Protein AF-A0A1J4WRI3-F1 (afdb_monomer_lite)

Secondary structure (DSSP, 8-state):
-------------HHHHHHHHHHHHHHHHHHHHHHTS--TTSHHHHS-HHHHHHHHHTT----HHHHHTSHHHHHS---S--------S-SSTTS--

Radius of gyration: 37.45 Å; chains: 1; bounding box: 74×36×110 Å

Structure (mmCIF, N/CA/C/O backbone):
data_AF-A0A1J4WRI3-F1
#
_entry.id   AF-A0A1J4WRI3-F1
#
loop_
_atom_site.group_PDB
_atom_site.id
_atom_site.type_symbol
_atom_site.label_atom_id
_atom_site.label_alt_id
_atom_site.label_comp_id
_atom_site.label_asym_id
_atom_site.label_entity_id
_atom_site.label_seq_id
_atom_site.pdbx_PDB_ins_code
_atom_site.Cartn_x
_atom_site.Cartn_y
_atom_site.Cartn_z
_atom_site.occupancy
_atom_site.B_iso_or_equiv
_atom_site.auth_seq_id
_atom_site.auth_comp_id
_atom_site.auth_asym_id
_atom_site.auth_atom_id
_atom_site.pdbx_PDB_model_num
ATOM 1 N N . MET A 1 1 ? 26.954 -19.024 -70.236 1.00 43.47 1 MET A N 1
ATOM 2 C CA . MET A 1 1 ? 27.066 -17.780 -69.443 1.00 43.47 1 MET A CA 1
ATOM 3 C C . MET A 1 1 ? 26.311 -17.996 -68.148 1.00 43.47 1 MET A C 1
ATOM 5 O O . MET A 1 1 ? 25.157 -18.393 -68.219 1.00 43.47 1 MET A O 1
ATOM 9 N N . ALA A 1 2 ? 26.960 -17.812 -67.002 1.00 55.25 2 ALA A N 1
ATOM 10 C CA . ALA A 1 2 ? 26.303 -17.873 -65.700 1.00 55.25 2 ALA A CA 1
ATOM 11 C C . ALA A 1 2 ? 26.062 -16.440 -65.216 1.00 55.25 2 ALA A C 1
ATOM 13 O O . ALA A 1 2 ? 26.987 -15.630 -65.225 1.00 55.25 2 ALA A O 1
ATOM 14 N N . ILE A 1 3 ? 24.820 -16.128 -64.850 1.00 59.22 3 ILE A N 1
ATOM 15 C CA . ILE A 1 3 ? 24.453 -14.857 -64.225 1.00 59.22 3 ILE A CA 1
ATOM 16 C C . ILE A 1 3 ? 24.696 -15.037 -62.729 1.00 59.22 3 ILE A C 1
ATOM 18 O O . ILE A 1 3 ? 24.040 -15.856 -62.089 1.00 59.22 3 ILE A O 1
ATOM 22 N N . ILE A 1 4 ? 25.673 -14.312 -62.192 1.00 62.62 4 ILE A N 1
ATOM 23 C CA . ILE A 1 4 ? 25.920 -14.243 -60.754 1.00 62.62 4 ILE A CA 1
ATOM 24 C C . ILE A 1 4 ? 24.988 -13.157 -60.226 1.00 62.62 4 ILE A C 1
ATOM 26 O O . ILE A 1 4 ? 25.172 -11.978 -60.516 1.00 62.62 4 ILE A O 1
ATOM 30 N N . VAL A 1 5 ? 23.944 -13.569 -59.512 1.00 68.19 5 VAL A N 1
ATOM 31 C CA . VAL A 1 5 ? 23.080 -12.656 -58.764 1.00 68.19 5 VAL A CA 1
ATOM 32 C C . VAL A 1 5 ? 23.742 -12.454 -57.407 1.00 68.19 5 VAL A C 1
ATOM 34 O O . VAL A 1 5 ? 23.685 -13.328 -56.546 1.00 68.19 5 VAL A O 1
ATOM 37 N N . GLU A 1 6 ? 24.431 -11.329 -57.237 1.00 63.41 6 GLU A N 1
ATOM 38 C CA . GLU A 1 6 ? 24.877 -10.887 -55.919 1.00 63.41 6 GLU A CA 1
ATOM 39 C C . GLU A 1 6 ? 23.654 -10.367 -55.158 1.00 63.41 6 GLU A C 1
ATOM 41 O O . GLU A 1 6 ? 23.109 -9.311 -55.468 1.00 63.41 6 GLU A O 1
ATOM 46 N N . GLU A 1 7 ? 23.181 -11.136 -54.176 1.00 64.38 7 GLU A N 1
ATOM 47 C CA . GLU A 1 7 ? 22.199 -10.640 -53.215 1.00 64.38 7 GLU A CA 1
ATOM 48 C C . GLU A 1 7 ? 22.813 -9.474 -52.434 1.00 64.38 7 GLU A C 1
ATOM 50 O O . GLU A 1 7 ? 23.791 -9.646 -51.696 1.00 64.38 7 GLU A O 1
ATOM 55 N N . GLU A 1 8 ? 22.214 -8.288 -52.553 1.00 62.84 8 GLU A N 1
ATOM 56 C CA . GLU A 1 8 ? 22.490 -7.172 -51.656 1.00 62.84 8 GLU A CA 1
ATOM 57 C C . GLU A 1 8 ? 22.106 -7.579 -50.230 1.00 62.84 8 GLU A C 1
ATOM 59 O O . GLU A 1 8 ? 20.969 -7.433 -49.776 1.00 62.84 8 GLU A O 1
ATOM 64 N N . LYS A 1 9 ? 23.075 -8.110 -49.482 1.00 65.31 9 LYS A N 1
ATOM 65 C CA . LYS A 1 9 ? 22.927 -8.306 -48.042 1.00 65.31 9 LYS A CA 1
ATOM 66 C C . LYS A 1 9 ? 22.794 -6.928 -47.416 1.00 65.31 9 LYS A C 1
ATOM 68 O O . LYS A 1 9 ? 23.802 -6.266 -47.170 1.00 65.31 9 LYS A O 1
ATOM 73 N N . LYS A 1 10 ? 21.556 -6.506 -47.144 1.00 66.25 10 LYS A N 1
ATOM 74 C CA . LYS A 1 10 ? 21.256 -5.316 -46.346 1.00 66.25 10 LYS A CA 1
ATOM 75 C C . LYS A 1 10 ? 21.950 -5.475 -44.993 1.00 66.25 10 LYS A C 1
ATOM 77 O O . LYS A 1 10 ? 21.466 -6.175 -44.105 1.00 66.25 10 LYS A O 1
ATOM 82 N N . ARG A 1 11 ? 23.137 -4.884 -44.859 1.00 70.00 11 ARG A N 1
ATOM 83 C CA . ARG A 1 11 ? 23.903 -4.899 -43.615 1.00 70.00 11 ARG A CA 1
ATOM 84 C C . ARG A 1 11 ? 23.180 -3.971 -42.658 1.00 70.00 11 ARG A C 1
ATOM 86 O O . ARG A 1 11 ? 23.315 -2.758 -42.762 1.00 70.00 11 ARG A O 1
ATOM 93 N N . ILE A 1 12 ? 22.377 -4.545 -41.768 1.00 74.88 12 ILE A N 1
ATOM 94 C CA . ILE A 1 12 ? 21.799 -3.790 -40.661 1.00 74.88 12 ILE A CA 1
ATOM 95 C C . ILE A 1 12 ? 22.968 -3.193 -39.882 1.00 74.88 12 ILE A C 1
ATOM 97 O O . ILE A 1 12 ? 23.862 -3.914 -39.427 1.00 74.88 12 ILE A O 1
ATOM 101 N N . SER A 1 13 ? 22.991 -1.868 -39.787 1.00 83.62 13 SER A N 1
ATOM 102 C CA . SER A 1 13 ? 24.039 -1.178 -39.056 1.00 83.62 13 SER A CA 1
ATOM 103 C C . SER A 1 13 ? 23.820 -1.401 -37.563 1.00 83.62 13 SER A C 1
ATOM 105 O O . SER A 1 13 ? 22.754 -1.105 -37.026 1.00 83.62 13 SER A O 1
ATOM 107 N N . TRP A 1 14 ? 24.841 -1.888 -36.859 1.00 87.94 14 TRP A N 1
ATOM 108 C CA . TRP A 1 14 ? 24.812 -2.009 -35.395 1.00 87.94 14 TRP A CA 1
ATOM 109 C C . TRP A 1 14 ? 24.508 -0.670 -34.707 1.00 87.94 14 TRP A C 1
ATOM 111 O O . TRP A 1 14 ? 23.924 -0.639 -33.622 1.00 87.94 14 TRP A O 1
ATOM 121 N N . PHE A 1 15 ? 24.844 0.440 -35.368 1.00 90.12 15 PHE A N 1
ATOM 122 C CA . PHE A 1 15 ? 24.484 1.778 -34.922 1.00 90.12 15 PHE A CA 1
ATOM 123 C C . PHE A 1 15 ? 22.965 2.002 -34.933 1.00 90.12 15 PHE A C 1
ATOM 125 O O . PHE A 1 15 ? 22.415 2.471 -33.941 1.00 90.12 15 PHE A O 1
ATOM 132 N N . GLU A 1 16 ? 22.268 1.597 -36.000 1.00 89.69 16 GLU A N 1
ATOM 133 C CA . GLU A 1 16 ? 20.805 1.717 -36.101 1.00 89.69 16 GLU A CA 1
ATOM 134 C C . GLU A 1 16 ? 20.102 0.911 -35.006 1.00 89.69 16 GLU A C 1
ATOM 136 O O . GLU A 1 16 ? 19.201 1.421 -34.341 1.00 89.69 16 GLU A O 1
ATOM 141 N N . ILE A 1 17 ? 20.566 -0.317 -34.752 1.00 92.94 17 ILE A N 1
ATOM 142 C CA . ILE A 1 17 ? 20.044 -1.159 -33.665 1.00 92.94 17 ILE A CA 1
ATOM 143 C C . ILE A 1 17 ? 20.213 -0.455 -32.312 1.00 92.94 17 ILE A C 1
ATOM 145 O O . ILE A 1 17 ? 19.280 -0.406 -31.511 1.00 92.94 17 ILE A O 1
ATOM 149 N N . THR A 1 18 ? 21.387 0.126 -32.066 1.00 95.56 18 THR A N 1
ATOM 150 C CA . THR A 1 18 ? 21.690 0.809 -30.800 1.00 95.56 18 THR A CA 1
ATOM 151 C C . THR A 1 18 ? 20.788 2.024 -30.587 1.00 95.56 18 THR A C 1
ATOM 153 O O . THR A 1 18 ? 20.270 2.223 -29.489 1.00 95.56 18 THR A O 1
ATOM 156 N N . VAL A 1 19 ? 20.545 2.804 -31.643 1.00 96.00 19 VAL A N 1
ATOM 157 C CA . VAL A 1 19 ? 19.641 3.961 -31.598 1.00 96.00 19 VAL A CA 1
ATOM 158 C C . VAL A 1 19 ? 18.211 3.525 -31.278 1.00 96.00 19 VAL A C 1
ATOM 160 O O . VAL A 1 19 ? 17.578 4.110 -30.400 1.00 96.00 19 VAL A O 1
ATOM 163 N N . VAL A 1 20 ? 17.711 2.468 -31.923 1.00 96.56 20 VAL A N 1
ATOM 164 C CA . VAL A 1 20 ? 16.364 1.941 -31.651 1.00 96.56 20 VAL A CA 1
ATOM 165 C C . VAL A 1 20 ? 16.235 1.473 -30.198 1.00 96.56 20 VAL A C 1
ATOM 167 O O . VAL A 1 20 ? 15.255 1.805 -29.531 1.00 96.56 20 VAL A O 1
ATOM 170 N N . ILE A 1 21 ? 17.237 0.764 -29.673 1.00 97.12 21 ILE A N 1
ATOM 171 C CA . ILE A 1 21 ? 17.252 0.317 -28.271 1.00 97.12 21 ILE A CA 1
ATOM 172 C C . ILE A 1 21 ? 17.256 1.513 -27.312 1.00 97.12 21 ILE A C 1
ATOM 174 O O . ILE A 1 21 ? 16.507 1.513 -26.334 1.00 97.12 21 ILE A O 1
ATOM 178 N N . ALA A 1 22 ? 18.053 2.547 -27.592 1.00 97.38 22 ALA A N 1
ATOM 179 C CA . ALA A 1 22 ? 18.107 3.749 -26.764 1.00 97.38 22 ALA A CA 1
ATOM 180 C C . ALA A 1 22 ? 16.749 4.469 -26.709 1.00 97.38 22 ALA A C 1
ATOM 182 O O . ALA A 1 22 ? 16.311 4.877 -25.632 1.00 97.38 22 ALA A O 1
ATOM 183 N N . ILE A 1 23 ? 16.051 4.567 -27.845 1.00 97.75 23 ILE A N 1
ATOM 184 C CA . ILE A 1 23 ? 14.704 5.150 -27.917 1.00 97.75 23 ILE A CA 1
ATOM 185 C C . ILE A 1 23 ? 13.712 4.326 -27.088 1.00 97.75 23 ILE A C 1
ATOM 187 O O . ILE A 1 23 ? 12.944 4.895 -26.311 1.00 97.75 23 ILE A O 1
ATOM 191 N N . LEU A 1 24 ? 13.740 2.996 -27.212 1.00 97.69 24 LEU A N 1
ATOM 192 C CA . LEU A 1 24 ? 12.856 2.112 -26.445 1.00 97.69 24 LEU A CA 1
ATOM 193 C C . LEU A 1 24 ? 13.100 2.221 -24.937 1.00 97.69 24 LEU A C 1
ATOM 195 O O . LEU A 1 24 ? 12.142 2.317 -24.169 1.00 97.69 24 LEU A O 1
ATOM 199 N N . LEU A 1 25 ? 14.365 2.263 -24.509 1.00 97.62 25 LEU A N 1
ATOM 200 C CA . LEU A 1 25 ? 14.720 2.471 -23.104 1.00 97.62 25 LEU A CA 1
ATOM 201 C C . LEU A 1 25 ? 14.232 3.827 -22.595 1.00 97.62 25 LEU A C 1
ATOM 203 O O . LEU A 1 25 ? 13.656 3.897 -21.510 1.00 97.62 25 LEU A O 1
ATOM 207 N N . PHE A 1 26 ? 14.407 4.888 -23.383 1.00 97.88 26 PHE A N 1
ATOM 208 C CA . PHE A 1 26 ? 13.943 6.222 -23.019 1.00 97.88 26 PHE A CA 1
ATOM 209 C C . PHE A 1 26 ? 12.419 6.276 -22.859 1.00 97.88 26 PHE A C 1
ATOM 211 O O . PHE A 1 26 ? 11.933 6.764 -21.839 1.00 97.88 26 PHE A O 1
ATOM 218 N N . LEU A 1 27 ? 11.658 5.721 -23.810 1.00 97.56 27 LEU A N 1
ATOM 219 C CA . LEU A 1 27 ? 10.195 5.637 -23.708 1.00 97.56 27 LEU A CA 1
ATOM 220 C C . LEU A 1 27 ? 9.755 4.804 -22.501 1.00 97.56 27 LEU A C 1
ATOM 222 O O . LEU A 1 27 ? 8.836 5.202 -21.781 1.00 97.56 27 LEU A O 1
ATOM 226 N N . GLY A 1 28 ? 10.410 3.665 -22.268 1.00 96.56 28 GLY A N 1
ATOM 227 C CA . GLY A 1 28 ? 10.120 2.800 -21.129 1.00 96.56 28 GLY A CA 1
ATOM 228 C C . GLY A 1 28 ? 10.346 3.523 -19.804 1.00 96.56 28 GLY A C 1
ATOM 229 O O . GLY A 1 28 ? 9.463 3.531 -18.947 1.00 96.56 28 GLY A O 1
ATOM 230 N N . MET A 1 29 ? 11.483 4.209 -19.663 1.00 96.00 29 MET A N 1
ATOM 231 C CA . MET A 1 29 ? 11.784 5.013 -18.478 1.00 96.00 29 MET A CA 1
ATOM 232 C C . MET A 1 29 ? 10.805 6.174 -18.313 1.00 96.00 29 MET A C 1
ATOM 234 O O . MET A 1 29 ? 10.279 6.358 -17.220 1.00 96.00 29 MET A O 1
ATOM 238 N N . ALA A 1 30 ? 10.512 6.932 -19.370 1.00 95.56 30 ALA A N 1
ATOM 239 C CA . ALA A 1 30 ? 9.565 8.044 -19.303 1.00 95.56 30 ALA A CA 1
ATOM 240 C C . ALA A 1 30 ? 8.180 7.575 -18.834 1.00 95.56 30 ALA A C 1
ATOM 242 O O . ALA A 1 30 ? 7.605 8.153 -17.914 1.00 95.56 30 ALA A O 1
ATOM 243 N N . THR A 1 31 ? 7.687 6.475 -19.405 1.00 95.00 31 THR A N 1
ATOM 244 C CA . THR A 1 31 ? 6.406 5.862 -19.027 1.00 95.00 31 THR A CA 1
ATOM 245 C C . THR A 1 31 ? 6.435 5.384 -17.577 1.00 95.00 31 THR A C 1
ATOM 247 O O . THR A 1 31 ? 5.531 5.689 -16.801 1.00 95.00 31 THR A O 1
ATOM 250 N N . TYR A 1 32 ? 7.502 4.694 -17.168 1.00 93.00 32 TYR A N 1
ATOM 251 C CA . TYR A 1 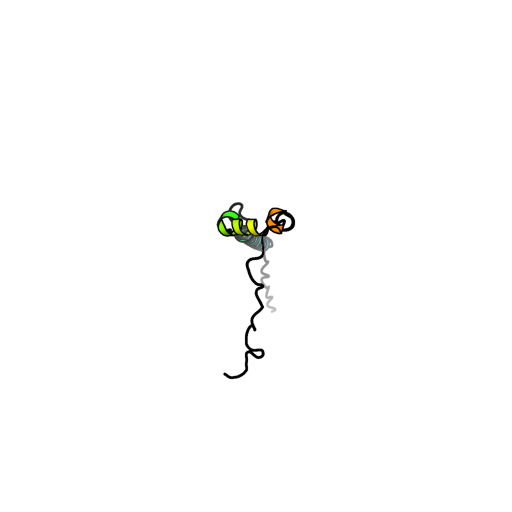32 ? 7.664 4.250 -15.786 1.00 93.00 32 TYR A CA 1
ATOM 252 C C . TYR A 1 32 ? 7.630 5.424 -14.799 1.00 93.00 32 TYR A C 1
ATOM 254 O O . TYR A 1 32 ? 6.926 5.380 -13.791 1.00 93.00 32 TYR A O 1
ATOM 262 N N . TYR A 1 33 ? 8.345 6.504 -15.108 1.00 90.81 33 TYR A N 1
ATOM 263 C CA . TYR A 1 33 ? 8.382 7.693 -14.263 1.00 90.81 33 TYR A CA 1
ATOM 264 C C . TYR A 1 33 ? 7.046 8.437 -14.221 1.00 90.81 33 TYR A C 1
ATOM 266 O O . TYR A 1 33 ? 6.714 8.987 -13.175 1.00 90.81 33 TYR A O 1
ATOM 274 N N . LEU A 1 34 ? 6.287 8.456 -15.318 1.00 87.50 34 LEU A N 1
ATOM 275 C CA . LEU A 1 34 ? 4.998 9.144 -15.370 1.00 87.50 34 LEU A CA 1
ATOM 276 C C . LEU A 1 34 ? 3.912 8.401 -14.578 1.00 87.50 34 LEU A C 1
ATOM 278 O O . LEU A 1 34 ? 3.099 9.037 -13.915 1.00 87.50 34 LEU A O 1
ATOM 282 N N . PHE A 1 35 ? 3.891 7.068 -14.659 1.00 86.50 35 PHE A N 1
ATOM 283 C CA . PHE A 1 35 ? 2.779 6.265 -14.139 1.00 86.50 35 PHE A CA 1
ATOM 284 C C . PHE A 1 35 ? 3.077 5.549 -12.821 1.00 86.50 35 PHE A C 1
ATOM 286 O O . PHE A 1 35 ? 2.168 5.368 -12.016 1.00 86.50 35 PHE A O 1
ATOM 293 N N . PHE A 1 36 ? 4.320 5.121 -12.592 1.00 85.44 36 PHE A N 1
ATOM 294 C CA . PHE A 1 36 ? 4.653 4.232 -11.473 1.00 85.44 36 PHE A CA 1
ATOM 295 C C . PHE A 1 36 ? 5.538 4.880 -10.418 1.00 85.44 36 PHE A C 1
ATOM 297 O O . PHE A 1 36 ? 5.577 4.406 -9.282 1.00 85.44 36 PHE A O 1
ATOM 304 N N . LYS A 1 37 ? 6.251 5.960 -10.751 1.00 82.75 37 LYS A N 1
ATOM 305 C CA . LYS A 1 37 ? 7.035 6.668 -9.744 1.00 82.75 37 LYS A CA 1
ATOM 306 C C . LYS A 1 37 ? 6.083 7.445 -8.826 1.00 82.75 37 LYS A C 1
ATOM 308 O O . LYS A 1 37 ? 5.366 8.318 -9.315 1.00 82.75 37 LYS A O 1
ATOM 313 N N . PRO A 1 38 ? 6.084 7.175 -7.508 1.00 73.06 38 PRO A N 1
ATOM 314 C CA . PRO A 1 38 ? 5.242 7.911 -6.577 1.00 73.06 38 PRO A CA 1
ATOM 315 C C . PRO A 1 38 ? 5.616 9.394 -6.630 1.00 73.06 38 PRO A C 1
ATOM 317 O O . PRO A 1 38 ? 6.770 9.767 -6.404 1.00 73.06 38 PRO A O 1
ATOM 320 N N . VAL A 1 39 ? 4.644 10.235 -6.986 1.00 69.69 39 VAL A N 1
ATOM 321 C CA . VAL A 1 39 ? 4.804 11.690 -6.98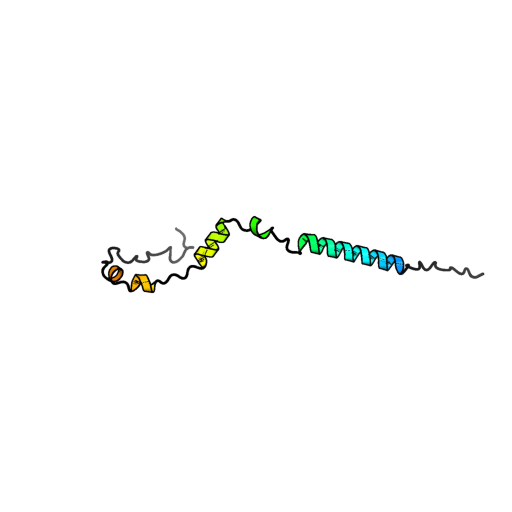3 1.00 69.69 39 VAL A CA 1
ATOM 322 C C . VAL A 1 39 ? 4.609 12.162 -5.541 1.00 69.69 39 VAL A C 1
ATOM 324 O O . VAL A 1 39 ? 3.490 12.059 -5.024 1.00 69.69 39 VAL A O 1
ATOM 327 N N . PRO A 1 40 ? 5.658 12.671 -4.870 1.00 63.91 40 PRO A N 1
ATOM 328 C CA . PRO A 1 40 ? 5.524 13.152 -3.503 1.00 63.91 40 PRO A CA 1
ATOM 329 C C . PRO A 1 40 ? 4.508 14.301 -3.475 1.00 63.91 40 PRO A C 1
ATOM 331 O O . PRO A 1 40 ? 4.687 15.311 -4.152 1.00 63.91 40 PRO A O 1
ATOM 334 N N . GLY A 1 41 ? 3.421 14.126 -2.718 1.00 60.62 41 GLY A N 1
ATOM 335 C CA . GLY A 1 41 ? 2.367 15.134 -2.548 1.00 60.62 41 GLY A CA 1
ATOM 336 C C . GLY A 1 41 ? 1.003 14.815 -3.174 1.00 60.62 41 GLY A C 1
ATOM 337 O O . GLY A 1 41 ? 0.033 15.470 -2.801 1.00 60.62 41 GLY A O 1
ATOM 338 N N . MET A 1 42 ? 0.870 13.798 -4.040 1.00 58.91 42 MET A N 1
ATOM 339 C CA . MET A 1 42 ? -0.454 13.391 -4.565 1.00 58.91 42 MET A CA 1
ATOM 340 C C . MET A 1 42 ? -1.280 12.554 -3.574 1.00 58.91 42 MET A C 1
ATOM 342 O O . MET A 1 42 ? -2.504 12.510 -3.666 1.00 58.91 42 MET A O 1
ATOM 346 N N . GLU A 1 43 ? -0.633 11.950 -2.576 1.00 58.41 43 GLU A N 1
ATOM 347 C CA . GLU A 1 43 ? -1.278 11.142 -1.530 1.00 58.41 43 GLU A CA 1
ATOM 348 C C . GLU A 1 43 ? -2.324 11.940 -0.731 1.00 58.41 43 GLU A C 1
ATOM 350 O O . GLU A 1 43 ? -3.371 11.409 -0.372 1.00 58.41 43 GLU A O 1
ATOM 355 N N . ARG A 1 44 ? -2.092 13.245 -0.521 1.00 52.72 44 ARG A N 1
ATOM 356 C CA . ARG A 1 44 ? -3.025 14.132 0.197 1.00 52.72 44 ARG A CA 1
ATOM 357 C C . ARG A 1 44 ? -4.310 14.450 -0.568 1.00 52.72 44 ARG A C 1
ATOM 359 O O . ARG A 1 44 ? -5.264 14.898 0.054 1.00 52.72 44 ARG A O 1
ATOM 366 N N . ILE A 1 45 ? -4.331 14.270 -1.889 1.00 55.84 45 ILE A N 1
ATOM 367 C CA . ILE A 1 45 ? -5.490 14.613 -2.728 1.00 55.84 45 ILE A CA 1
ATOM 368 C C . ILE A 1 45 ? -6.438 13.408 -2.852 1.00 55.84 45 ILE A C 1
ATOM 370 O O . ILE A 1 45 ? -7.644 13.585 -2.988 1.00 55.84 45 ILE A O 1
ATOM 374 N N . ILE A 1 46 ? -5.904 12.183 -2.775 1.00 57.16 46 ILE A N 1
ATOM 375 C CA . ILE A 1 46 ? -6.668 10.938 -2.972 1.00 57.16 46 ILE A CA 1
ATOM 376 C C . ILE A 1 46 ? -7.368 10.495 -1.680 1.00 57.16 46 ILE A C 1
ATOM 378 O O . ILE A 1 46 ? -8.448 9.908 -1.726 1.00 57.16 46 ILE A O 1
ATOM 382 N N . VAL A 1 47 ? -6.785 10.789 -0.516 1.00 58.03 47 VAL A N 1
ATOM 383 C CA . VAL A 1 47 ? -7.423 10.492 0.768 1.00 58.03 47 VAL A CA 1
ATOM 384 C C . VAL A 1 47 ? -8.295 11.684 1.144 1.00 58.03 47 VAL A C 1
ATOM 386 O O . VAL A 1 47 ? -7.797 12.696 1.631 1.00 58.03 47 VAL A O 1
ATOM 389 N N . ALA A 1 48 ? -9.605 11.575 0.904 1.00 61.75 48 ALA A N 1
ATOM 390 C CA . ALA A 1 48 ? -10.562 12.528 1.456 1.00 61.75 48 ALA A CA 1
ATOM 391 C C . ALA A 1 48 ? -10.286 12.680 2.969 1.00 61.75 48 ALA A C 1
ATOM 393 O O . ALA A 1 48 ? -10.093 11.659 3.638 1.00 61.75 48 ALA A O 1
ATOM 394 N N . PRO A 1 49 ? -10.272 13.900 3.538 1.00 61.91 49 PRO A N 1
ATOM 395 C CA . PRO A 1 49 ? -9.989 14.115 4.965 1.00 61.91 49 PRO A CA 1
ATOM 396 C C . PRO A 1 49 ? -10.857 13.248 5.898 1.00 61.91 49 PRO A C 1
ATOM 398 O O . PRO A 1 49 ? -10.446 12.858 6.990 1.00 61.91 49 PRO A O 1
ATOM 401 N N . GLU A 1 50 ? -12.054 12.904 5.426 1.00 61.75 50 GLU A N 1
ATOM 402 C CA . GLU A 1 50 ? -13.024 12.011 6.059 1.00 61.75 50 GLU A CA 1
ATOM 403 C C . GLU A 1 50 ? -12.521 10.560 6.190 1.00 61.75 50 GLU A C 1
ATOM 405 O O . GLU A 1 50 ? -12.767 9.905 7.197 1.00 61.75 50 GLU A O 1
ATOM 410 N N . LEU A 1 51 ? -11.758 10.045 5.224 1.00 60.12 51 LEU A N 1
ATOM 411 C CA . LEU A 1 51 ? -11.184 8.694 5.290 1.00 60.12 51 LEU A CA 1
ATOM 412 C C . LEU A 1 51 ? -10.038 8.619 6.309 1.00 60.12 51 LEU A C 1
ATOM 414 O O . LEU A 1 51 ? -9.871 7.607 6.996 1.00 60.12 51 LEU A O 1
ATOM 418 N N . GLU A 1 52 ? -9.279 9.707 6.464 1.00 60.88 52 GLU A N 1
ATOM 419 C CA . GLU A 1 52 ? -8.245 9.804 7.495 1.00 60.88 52 GLU A CA 1
ATOM 420 C C . GLU A 1 52 ? -8.867 9.787 8.902 1.00 60.88 52 GLU A C 1
ATOM 422 O O . GLU A 1 52 ? -8.343 9.119 9.799 1.00 60.88 52 GLU A O 1
ATOM 427 N N . SER A 1 53 ? -10.010 10.455 9.104 1.00 62.91 53 SER A N 1
ATOM 428 C CA . SER A 1 53 ? -10.716 10.458 10.393 1.00 62.91 53 SER A CA 1
ATOM 429 C C . SER A 1 53 ? -11.339 9.096 10.725 1.00 62.91 53 SER A C 1
ATOM 431 O O . SER A 1 53 ? -11.210 8.637 11.861 1.00 62.91 53 SER A O 1
ATOM 433 N N . ILE A 1 54 ? -11.899 8.385 9.742 1.00 64.31 54 ILE A N 1
ATOM 434 C CA . ILE A 1 54 ? -12.423 7.020 9.928 1.00 64.31 54 ILE A CA 1
ATOM 435 C C . ILE A 1 54 ? -11.305 6.053 10.351 1.00 64.31 54 ILE A C 1
ATOM 437 O O . ILE A 1 54 ? -11.490 5.255 11.272 1.00 64.31 54 ILE A O 1
ATOM 441 N N . SER A 1 55 ? -10.110 6.173 9.760 1.00 65.50 55 SER A N 1
ATOM 442 C CA . SER A 1 55 ? -8.947 5.358 10.149 1.00 65.50 55 SER A CA 1
ATOM 443 C C . SER A 1 55 ? -8.459 5.625 11.582 1.00 65.50 55 SER A C 1
ATOM 445 O O . SER A 1 55 ? -7.833 4.763 12.202 1.00 65.50 55 SER A O 1
ATOM 447 N N . LYS A 1 56 ? -8.736 6.821 12.121 1.00 66.62 56 LYS A N 1
ATOM 448 C CA . LYS A 1 56 ? -8.444 7.164 13.519 1.00 66.62 56 LYS A CA 1
ATOM 449 C C . LYS A 1 56 ? -9.446 6.492 14.449 1.00 66.62 56 LYS A C 1
ATOM 451 O O . LYS A 1 56 ? -9.023 5.933 15.454 1.00 66.62 56 LYS A O 1
ATOM 456 N N . VAL A 1 57 ? -10.731 6.462 14.082 1.00 69.94 57 VAL A N 1
ATOM 457 C CA . VAL A 1 57 ? -11.784 5.780 14.855 1.00 69.94 57 VAL A CA 1
ATOM 458 C C . VAL A 1 57 ? -11.545 4.268 14.922 1.00 69.94 57 VAL A C 1
ATOM 460 O O . VAL A 1 57 ? -11.677 3.681 15.992 1.00 69.94 57 VAL A O 1
ATOM 463 N N . SER A 1 58 ? -11.109 3.636 13.826 1.00 68.00 58 SER A N 1
ATOM 464 C CA . SER A 1 58 ? -10.848 2.186 13.803 1.00 68.00 58 SER A CA 1
ATOM 465 C C . SER A 1 58 ? -9.649 1.746 14.653 1.00 68.00 58 SER A C 1
ATOM 467 O O . SER A 1 58 ? -9.493 0.559 14.921 1.00 68.00 58 SER A O 1
ATOM 469 N N . LYS A 1 59 ? -8.769 2.679 15.035 1.00 75.69 59 LYS A N 1
ATOM 470 C CA . LYS A 1 59 ? -7.578 2.418 15.862 1.00 75.69 59 LYS A CA 1
ATOM 471 C C . LYS A 1 59 ? -7.808 2.714 17.344 1.00 75.69 59 LYS A C 1
ATOM 473 O O . LYS A 1 59 ? -6.876 2.576 18.133 1.00 75.69 59 LYS A O 1
ATOM 478 N N . ILE A 1 60 ? -9.012 3.139 17.728 1.00 78.12 60 ILE A N 1
ATOM 479 C CA . ILE A 1 60 ? -9.349 3.369 19.131 1.00 78.12 60 ILE A CA 1
ATOM 480 C C . ILE A 1 60 ? -9.499 2.009 19.810 1.00 78.12 60 ILE A C 1
ATOM 482 O O . ILE A 1 60 ? -10.455 1.274 19.568 1.00 78.12 60 ILE A O 1
ATOM 486 N N . THR A 1 61 ? -8.559 1.688 20.691 1.00 74.94 61 THR A N 1
ATOM 487 C CA . THR A 1 61 ? -8.691 0.563 21.614 1.00 74.94 61 THR A CA 1
ATOM 488 C C . THR A 1 61 ? -9.641 0.983 22.731 1.00 74.94 61 THR A C 1
ATOM 490 O O . THR A 1 61 ? -9.288 1.805 23.575 1.00 74.94 61 THR A O 1
ATOM 493 N N . LEU A 1 62 ? -10.870 0.468 22.715 1.00 80.00 62 LEU A N 1
ATOM 494 C CA . LEU A 1 62 ? -11.847 0.730 23.769 1.00 80.00 62 LEU A CA 1
ATOM 495 C C . LEU A 1 62 ? -11.538 -0.160 24.977 1.00 80.00 62 LEU A C 1
ATOM 497 O O . LEU A 1 62 ? -11.687 -1.379 24.907 1.00 80.00 62 LEU A O 1
ATOM 501 N N . ASP A 1 63 ? -11.130 0.447 26.090 1.00 81.94 63 ASP A N 1
ATOM 502 C CA . ASP A 1 63 ? -11.014 -0.246 27.374 1.00 81.94 63 ASP A CA 1
ATOM 503 C C . ASP A 1 63 ? -12.397 -0.359 28.025 1.00 81.94 63 ASP A C 1
ATOM 505 O O . ASP A 1 63 ? -12.814 0.470 28.835 1.00 81.94 63 ASP A O 1
ATOM 509 N N . VAL A 1 64 ? -13.133 -1.392 27.625 1.00 80.38 64 VAL A N 1
ATOM 510 C CA . VAL A 1 64 ? -14.482 -1.665 28.135 1.00 80.38 64 VAL A CA 1
ATOM 511 C C . VAL A 1 64 ? -14.454 -1.983 29.635 1.00 80.38 64 VAL A C 1
ATOM 513 O O . VAL A 1 64 ? -15.397 -1.623 30.342 1.00 80.38 64 VAL A O 1
ATOM 516 N N . ALA A 1 65 ? -13.362 -2.578 30.132 1.00 79.75 65 ALA A N 1
ATOM 517 C CA . ALA A 1 65 ? -13.219 -2.956 31.535 1.00 79.75 65 ALA A CA 1
ATOM 518 C C . ALA A 1 65 ? -13.262 -1.727 32.451 1.00 79.75 65 ALA A C 1
ATOM 520 O O . ALA A 1 65 ? -13.949 -1.745 33.471 1.00 79.75 65 ALA A O 1
ATOM 521 N N . SER A 1 66 ? -12.642 -0.617 32.033 1.00 81.25 66 SER A N 1
ATOM 522 C CA . SER A 1 66 ? -12.685 0.651 32.779 1.00 81.25 66 SER A CA 1
ATOM 523 C C . SER A 1 66 ? -14.107 1.158 33.066 1.00 81.25 66 SER A C 1
ATOM 525 O O . SER A 1 66 ? -14.354 1.773 34.106 1.00 81.25 66 SER A O 1
ATOM 527 N N . VAL A 1 67 ? -15.059 0.869 32.174 1.00 82.19 67 VAL A N 1
ATOM 528 C CA . VAL A 1 67 ? -16.460 1.277 32.313 1.00 82.19 67 VAL A CA 1
ATOM 529 C C . VAL A 1 67 ? -17.246 0.225 33.085 1.00 82.19 67 VAL A C 1
ATOM 531 O O . VAL A 1 67 ? -17.924 0.567 34.058 1.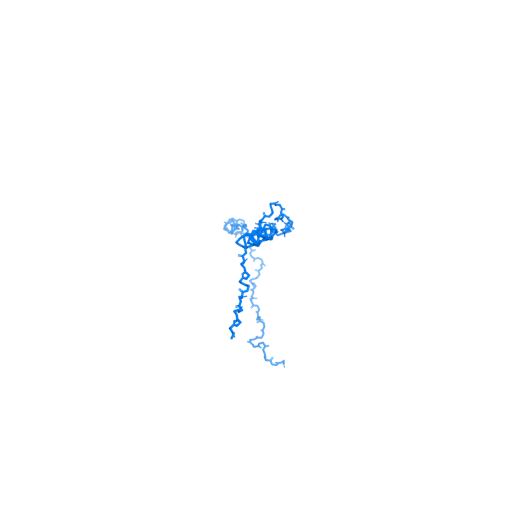00 82.19 67 VAL A O 1
ATOM 534 N N . THR A 1 68 ? -17.132 -1.050 32.699 1.00 82.88 68 THR A N 1
ATOM 535 C CA . THR A 1 68 ? -17.918 -2.141 33.297 1.00 82.88 68 THR A CA 1
ATOM 536 C C . THR A 1 68 ? -17.531 -2.439 34.739 1.00 82.88 68 THR A C 1
ATOM 538 O O . THR A 1 68 ? -18.380 -2.874 35.519 1.00 82.88 68 THR A O 1
ATOM 541 N N . ASP A 1 69 ? -16.276 -2.185 35.118 1.00 85.88 69 ASP A N 1
ATOM 542 C CA . ASP A 1 69 ? -15.812 -2.388 36.488 1.00 85.88 69 ASP A CA 1
ATOM 543 C C . ASP A 1 69 ? -16.047 -1.206 37.418 1.00 85.88 69 ASP A C 1
ATOM 545 O O . ASP A 1 69 ? -15.897 -1.356 38.635 1.00 85.88 69 ASP A O 1
ATOM 549 N N . SER A 1 70 ? -16.481 -0.066 36.879 1.00 88.00 70 SER A N 1
ATOM 550 C CA . SER A 1 70 ? -16.727 1.117 37.689 1.00 88.00 70 SER A CA 1
ATOM 551 C C . SER A 1 70 ? -17.862 0.882 38.704 1.00 88.00 70 SER A C 1
ATOM 553 O O . SER A 1 70 ? -18.891 0.273 38.384 1.00 88.00 70 SER A O 1
ATOM 555 N N . PRO A 1 71 ? -17.722 1.391 39.942 1.00 84.69 71 PRO A N 1
ATOM 556 C CA . PRO A 1 71 ? -18.759 1.260 40.965 1.00 84.69 71 PRO A CA 1
ATOM 557 C C . PRO A 1 71 ? -20.050 1.986 40.565 1.00 84.69 71 PRO A C 1
ATOM 559 O O . PRO A 1 71 ? -21.136 1.574 40.960 1.00 84.69 71 PRO A O 1
ATOM 562 N N . VAL A 1 72 ? -19.927 3.039 39.747 1.00 86.56 72 VAL A N 1
ATOM 563 C CA . VAL A 1 72 ? -21.056 3.784 39.181 1.00 86.56 72 VAL A CA 1
ATOM 564 C C . VAL A 1 72 ? -21.815 2.928 38.174 1.00 86.56 72 VAL A C 1
ATOM 566 O O . VAL A 1 72 ? -23.028 2.837 38.266 1.00 86.56 72 VAL A O 1
ATOM 569 N N . TYR A 1 73 ? -21.134 2.250 37.248 1.00 82.88 73 TYR A N 1
ATOM 570 C CA . TYR A 1 73 ? -21.805 1.373 36.286 1.00 82.88 73 TYR A CA 1
ATOM 571 C C . TYR A 1 73 ? -22.496 0.188 36.972 1.00 82.88 73 TYR A C 1
ATOM 573 O O . TYR A 1 73 ? -23.626 -0.150 36.632 1.00 82.88 73 TYR A O 1
ATOM 581 N N . LYS A 1 74 ? -21.855 -0.403 37.989 1.00 83.31 74 LYS A N 1
ATOM 582 C CA . LYS A 1 74 ? -22.409 -1.531 38.760 1.00 83.31 74 LYS A CA 1
ATOM 583 C C . LYS A 1 74 ? -23.611 -1.154 39.632 1.00 83.31 74 LYS A C 1
ATOM 585 O O . LYS A 1 74 ? -24.389 -2.036 39.982 1.00 83.31 74 LYS A O 1
ATOM 590 N N . SER A 1 75 ? -23.772 0.122 39.988 1.00 85.31 75 SER A N 1
ATOM 591 C CA . SER A 1 75 ? -24.930 0.599 40.755 1.00 85.31 75 SER A CA 1
ATOM 592 C C . SER A 1 75 ? -26.133 0.962 39.880 1.00 85.31 75 SER A C 1
ATOM 594 O O . SER A 1 75 ? -27.235 1.135 40.404 1.00 85.31 75 SER A O 1
ATOM 596 N N . LEU A 1 76 ? -25.957 1.048 38.556 1.00 83.94 76 LEU A N 1
ATOM 597 C CA . LEU A 1 76 ? -27.058 1.294 37.632 1.00 83.94 76 LEU A CA 1
ATOM 598 C C . LEU A 1 76 ? -27.966 0.065 37.565 1.00 83.94 76 LEU A C 1
ATOM 600 O O . LEU A 1 76 ? -27.565 -1.029 37.169 1.00 83.94 76 LEU A O 1
ATOM 604 N N . ILE A 1 77 ? -29.233 0.265 37.916 1.00 71.44 77 ILE A N 1
ATOM 605 C CA . ILE A 1 77 ? -30.273 -0.739 37.714 1.00 71.44 77 ILE A CA 1
ATOM 606 C C . ILE A 1 77 ? -30.528 -0.833 36.212 1.00 71.44 77 ILE A C 1
ATOM 608 O O . ILE A 1 77 ? -30.819 0.167 35.552 1.00 71.44 77 ILE A O 1
ATOM 612 N N . ARG A 1 78 ? -30.435 -2.044 35.662 1.00 69.75 78 ARG A N 1
ATOM 613 C CA . ARG A 1 78 ? -30.745 -2.310 34.259 1.00 69.75 78 ARG A CA 1
ATOM 614 C C . ARG A 1 78 ? -32.233 -2.034 34.010 1.00 69.75 78 ARG A C 1
ATOM 616 O O . ARG A 1 78 ? -33.080 -2.852 34.344 1.00 69.75 78 ARG A O 1
ATOM 623 N N . GLN A 1 79 ? -32.550 -0.867 33.447 1.00 72.12 79 GLN A N 1
ATOM 624 C CA . GLN A 1 79 ? -33.933 -0.442 33.172 1.00 72.12 79 GLN A CA 1
ATOM 625 C C . GLN A 1 79 ? -34.525 -1.046 31.892 1.00 72.12 79 GLN A C 1
ATOM 627 O O . GLN A 1 79 ? -35.715 -0.894 31.632 1.00 72.12 79 GLN A O 1
ATOM 632 N N . ILE A 1 80 ? -33.706 -1.715 31.080 1.00 71.50 80 ILE A N 1
ATOM 633 C CA . ILE A 1 80 ? -34.108 -2.230 29.773 1.00 71.50 80 ILE A CA 1
ATOM 634 C C . ILE A 1 80 ? -34.148 -3.752 29.854 1.00 71.50 80 ILE A C 1
ATOM 636 O O . ILE A 1 80 ? -33.168 -4.384 30.255 1.00 71.50 80 ILE A O 1
ATOM 640 N N . GLN A 1 81 ? -35.290 -4.327 29.488 1.00 71.44 81 GLN A N 1
ATOM 641 C CA . GLN A 1 81 ? -35.455 -5.768 29.341 1.00 71.44 81 GLN A CA 1
ATOM 642 C C . GLN A 1 81 ? -34.463 -6.281 28.286 1.00 71.44 81 GLN A C 1
ATOM 644 O O . GLN A 1 81 ? -34.198 -5.584 27.304 1.00 71.44 81 GLN A O 1
ATOM 649 N N . ASP A 1 82 ? -33.895 -7.474 28.489 1.00 74.44 82 ASP A N 1
ATOM 650 C CA . ASP A 1 82 ? -33.068 -8.118 27.469 1.00 74.44 82 ASP A CA 1
ATOM 651 C C . ASP A 1 82 ? -33.820 -8.128 26.135 1.00 74.44 82 ASP A C 1
ATOM 653 O O . ASP A 1 82 ? -34.992 -8.510 26.071 1.00 74.44 82 ASP A O 1
ATOM 657 N N . SER A 1 83 ? -33.161 -7.680 25.064 1.00 66.00 83 SER A N 1
ATOM 658 C CA . SER A 1 83 ? -33.725 -7.793 23.728 1.00 66.00 83 SER A CA 1
ATOM 659 C C . SER A 1 83 ? -33.803 -9.276 23.393 1.00 66.00 83 SER A C 1
ATOM 661 O O . SER A 1 83 ? -32.802 -9.893 23.025 1.00 66.00 83 SER A O 1
ATOM 663 N N . ASN A 1 84 ? -34.986 -9.864 23.535 1.00 71.50 84 ASN A N 1
ATOM 664 C CA . ASN A 1 84 ? -35.243 -11.168 22.956 1.00 71.50 84 ASN A CA 1
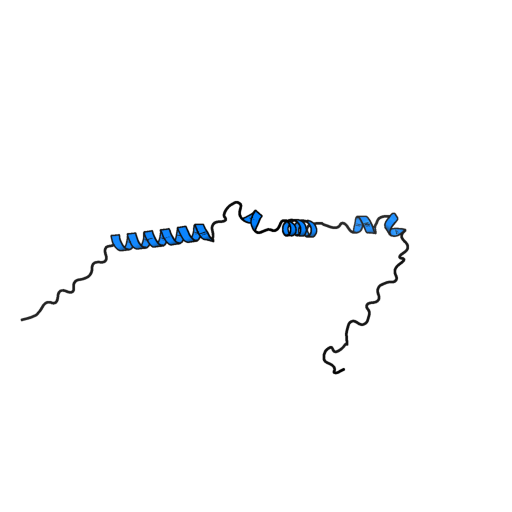ATOM 665 C C . ASN A 1 84 ? -35.046 -11.049 21.446 1.00 71.50 84 ASN A C 1
ATOM 667 O O . ASN A 1 84 ? -35.641 -10.184 20.799 1.00 71.50 84 ASN A O 1
ATOM 671 N N . LEU A 1 85 ? -34.198 -11.915 20.893 1.00 69.38 85 LEU A N 1
ATOM 672 C CA . LEU A 1 85 ? -34.131 -12.113 19.455 1.00 69.38 85 LEU A CA 1
ATOM 673 C C . LEU A 1 85 ? -35.528 -12.562 19.019 1.00 69.38 85 LEU A C 1
ATOM 675 O O . LEU A 1 85 ? -35.944 -13.687 19.292 1.00 69.38 85 LEU A O 1
ATOM 679 N N . GLY A 1 86 ? -36.282 -11.649 18.408 1.00 69.25 86 GLY A N 1
ATOM 680 C CA . GLY A 1 86 ? -37.517 -12.004 17.725 1.00 69.25 86 GLY A CA 1
ATOM 681 C C . GLY A 1 86 ? -37.220 -13.054 16.657 1.00 69.25 86 GLY A C 1
ATOM 682 O O . GLY A 1 86 ? -36.079 -13.208 16.217 1.00 69.25 86 GLY A O 1
ATOM 683 N N . VAL A 1 87 ? -38.239 -13.795 16.230 1.00 74.81 87 VAL A N 1
ATOM 684 C CA . VAL A 1 87 ? -38.081 -14.749 15.128 1.00 74.81 87 VAL A CA 1
ATOM 685 C C . VAL A 1 87 ? -37.717 -13.959 13.868 1.00 74.81 87 VAL A C 1
ATOM 687 O O . VAL A 1 87 ? -38.560 -13.287 13.275 1.00 74.81 87 VAL A O 1
ATOM 690 N N . PHE A 1 88 ? -36.438 -13.986 13.494 1.00 70.88 88 PHE A N 1
ATOM 691 C CA . PHE A 1 88 ? -35.937 -13.318 12.300 1.00 70.88 88 PHE A CA 1
ATOM 692 C C . PHE A 1 88 ? -36.283 -14.150 11.067 1.00 70.88 88 PHE A C 1
ATOM 694 O O . PHE A 1 88 ? -35.705 -15.208 10.830 1.00 70.88 88 PHE A O 1
ATOM 701 N N . GLY A 1 89 ? -37.210 -13.634 10.260 1.00 74.56 89 GLY A N 1
ATOM 702 C CA . GLY A 1 89 ? -37.577 -14.217 8.972 1.00 74.56 89 GLY A CA 1
ATOM 703 C C . GLY A 1 89 ? -38.418 -15.493 9.068 1.00 74.56 89 GLY A C 1
ATOM 704 O O . GLY A 1 89 ? -38.746 -15.994 10.143 1.00 74.56 89 GLY A O 1
ATOM 705 N N . ARG A 1 90 ? -38.807 -16.019 7.901 1.00 78.81 90 ARG A N 1
ATOM 706 C CA . ARG A 1 90 ? -39.414 -17.351 7.808 1.00 78.81 90 ARG A CA 1
ATOM 707 C C . ARG A 1 90 ? -38.300 -18.391 7.955 1.00 78.81 90 ARG A C 1
ATOM 709 O O . ARG A 1 90 ? -37.240 -18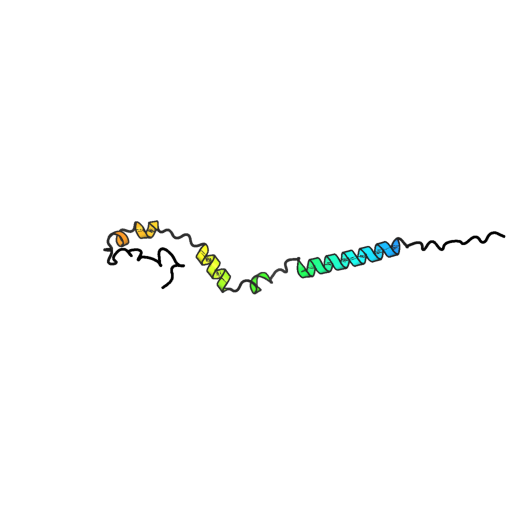.195 7.363 1.00 78.81 90 ARG A O 1
ATOM 716 N N . PRO A 1 91 ? -38.546 -19.532 8.624 1.00 79.62 91 PRO A N 1
ATOM 717 C CA . PRO A 1 91 ? -37.584 -20.635 8.632 1.00 79.62 91 PRO A CA 1
ATOM 718 C C . PRO A 1 91 ? -37.230 -21.103 7.211 1.00 79.62 91 PRO A C 1
ATOM 720 O O . PRO A 1 91 ? -36.121 -21.568 6.978 1.00 79.62 91 PRO A O 1
ATOM 723 N N . ASN A 1 92 ? -38.150 -20.929 6.252 1.00 79.75 92 ASN A N 1
ATOM 724 C CA . ASN A 1 92 ? -37.885 -21.096 4.829 1.00 79.75 92 ASN A CA 1
ATOM 725 C C . ASN A 1 92 ? -38.226 -19.806 4.049 1.00 79.75 92 ASN A C 1
ATOM 727 O O . ASN A 1 92 ? -39.412 -19.492 3.894 1.00 79.75 92 ASN A O 1
ATOM 731 N N . PRO A 1 93 ? -37.225 -19.081 3.521 1.00 80.12 93 PRO A N 1
ATOM 732 C CA . PRO A 1 93 ? -37.437 -17.853 2.755 1.00 80.12 93 PRO A CA 1
ATOM 733 C C . PRO A 1 93 ? -38.043 -18.076 1.357 1.00 80.12 93 PRO A C 1
ATOM 735 O O . PRO A 1 93 ? -38.430 -17.104 0.716 1.00 80.12 93 PRO A O 1
ATOM 738 N N . PHE A 1 94 ? -38.168 -19.324 0.892 1.00 85.38 94 PHE A N 1
ATOM 739 C CA . PHE A 1 94 ? -38.690 -19.672 -0.438 1.00 85.38 94 PHE A CA 1
ATOM 740 C C . PHE A 1 94 ? -40.068 -20.347 -0.420 1.00 85.38 94 PHE A C 1
ATOM 742 O O . PHE A 1 94 ? -40.576 -20.731 -1.471 1.00 85.38 94 PHE A O 1
ATOM 749 N N . ALA A 1 95 ? -40.686 -20.522 0.751 1.00 82.00 95 ALA A N 1
ATOM 750 C CA . ALA A 1 95 ? -42.063 -21.003 0.811 1.00 82.00 95 ALA A CA 1
ATOM 751 C C . ALA A 1 95 ? -43.006 -19.957 0.189 1.00 82.00 95 ALA A C 1
ATOM 753 O O . ALA A 1 95 ? -42.825 -18.757 0.412 1.00 82.00 95 ALA A O 1
ATOM 754 N N . SER A 1 96 ? -44.021 -20.393 -0.563 1.00 77.00 96 SER A N 1
ATOM 755 C CA . SER A 1 96 ? -45.057 -19.491 -1.082 1.00 77.00 96 SER A CA 1
ATOM 756 C C . SER A 1 96 ? -45.792 -18.779 0.064 1.00 77.00 96 SER A C 1
ATOM 758 O O . SER A 1 96 ? -45.760 -19.232 1.217 1.00 77.00 96 SER A O 1
ATOM 760 N N .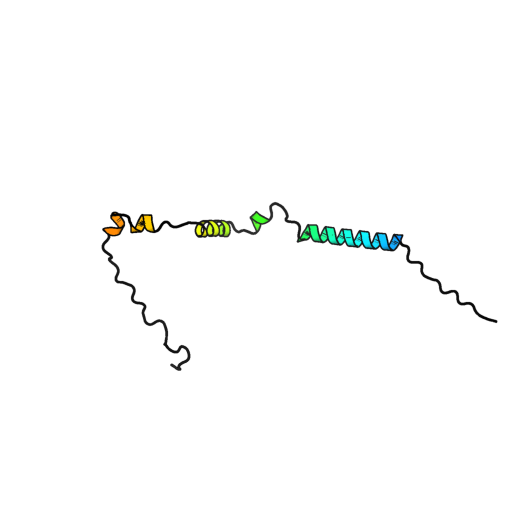 PHE A 1 97 ? -46.374 -17.615 -0.229 1.00 72.69 97 PHE A N 1
ATOM 761 C CA . PHE A 1 97 ? -47.175 -16.858 0.736 1.00 72.69 97 PHE A CA 1
ATOM 762 C C . PHE A 1 97 ? -48.450 -17.609 1.111 1.00 72.69 97 PHE A C 1
ATOM 764 O O . PHE A 1 97 ? -49.059 -18.213 0.200 1.00 72.69 97 PHE A O 1
#

Sequence (97 aa):
MAIIVEEEKKRISWFEITVVIAILLFLGMATYYLFFKPVPGMERIIVAPELESISKVSKITLDVASVTDSPVYKSLIRQIQDSNLGVFGRPNPFASF

Foldseek 3Di:
DDDDDDPPPPPDDPVVVVVVVVVVVVVVVVVCCVPPNDDPPCVVVPQDVVNVVVVVVVPDDDPVCVQCVDPVNVPDDPPDDPPDPDPPDDPDNPDDD

pLDDT: mean 76.62, std 12.95, range [43.47, 97.88]